Protein AF-A0A6L8TB89-F1 (afdb_monomer_lite)

Radius of gyration: 22.76 Å; chains: 1; bounding box: 59×51×58 Å

Foldseek 3Di:
DADPVRDDDPPPPVNCPPPCVVVCVVDVPVVVVVVCCVVQVVVVHDDDDADCVLQVLLQAALQVRDGHDDDLQDQWDQHPNDIDGSVLSSVLQVVQADPVNYGPSVSCVVCVVVSVVVRLVVLVVCVVVVPDDSSRPCPVSVVSVVVVVVVVVVD

pLDDT: mean 85.73, std 13.13, range [54.34, 97.75]

Organism: NCBI:txid418240

Secondary structure (DSSP, 8-state):
-B-TTS-B----GGG-TTTTHHHHHH--HHHHHHHHHHHHHHTT-------HHHH-TTTEETTTTEE----TT--EEEETTEEEEHHHHHHHHHHTB-TTS-B-HHHHHHHHHHHHHHHHHHHHHHHHTT---TTT-SHHHHHHHHHHHHHHHH-

Structure (mmCIF, N/CA/C/O backbone):
data_AF-A0A6L8TB89-F1
#
_entry.id   AF-A0A6L8TB89-F1
#
loop_
_atom_site.group_PDB
_atom_site.id
_atom_site.type_symbol
_atom_site.label_atom_id
_atom_site.label_alt_id
_atom_site.label_comp_id
_atom_site.label_asym_id
_atom_site.label_entity_id
_atom_site.label_seq_id
_atom_site.pdbx_PDB_ins_code
_atom_site.Cartn_x
_atom_site.Cartn_y
_atom_site.Cartn_z
_atom_site.occupancy
_atom_site.B_iso_or_equiv
_atom_site.auth_seq_id
_atom_site.auth_comp_id
_atom_site.auth_asym_id
_atom_site.auth_atom_id
_atom_site.pdbx_PDB_model_num
ATOM 1 N N . MET A 1 1 ? 37.522 24.388 21.521 1.00 54.34 1 MET A N 1
ATOM 2 C CA . MET A 1 1 ? 38.002 24.689 20.158 1.00 54.34 1 MET A CA 1
ATOM 3 C C . MET A 1 1 ? 38.417 26.143 20.140 1.00 54.34 1 MET A C 1
ATOM 5 O O . MET A 1 1 ? 37.669 26.983 20.636 1.00 54.34 1 MET A O 1
ATOM 9 N N . THR A 1 2 ? 39.621 26.404 19.662 1.00 65.25 2 THR A N 1
ATOM 10 C CA . THR A 1 2 ? 40.226 27.736 19.606 1.00 65.25 2 THR A CA 1
ATOM 11 C C . THR A 1 2 ? 40.105 28.230 18.173 1.00 65.25 2 THR A C 1
ATOM 13 O O . THR A 1 2 ? 40.300 27.443 17.249 1.00 65.25 2 THR A O 1
ATOM 16 N N . ASP A 1 3 ? 39.720 29.487 17.981 1.00 61.56 3 ASP A N 1
ATOM 17 C CA . ASP A 1 3 ? 39.737 30.085 16.643 1.00 61.56 3 ASP A CA 1
ATOM 18 C C . ASP A 1 3 ? 41.172 30.319 16.161 1.00 61.56 3 ASP A C 1
ATOM 20 O O . ASP A 1 3 ? 42.112 30.320 16.958 1.00 61.56 3 ASP A O 1
ATOM 24 N N . ARG A 1 4 ? 41.328 30.608 14.864 1.00 66.44 4 ARG A N 1
ATOM 25 C CA . ARG A 1 4 ? 42.617 30.943 14.229 1.00 66.44 4 ARG A CA 1
ATOM 26 C C . ARG A 1 4 ? 43.324 32.160 14.861 1.00 66.44 4 ARG A C 1
ATOM 28 O O . ARG A 1 4 ? 44.515 32.334 14.663 1.00 66.44 4 ARG A O 1
ATOM 35 N N . THR A 1 5 ? 42.604 32.963 15.648 1.00 73.88 5 THR A N 1
ATOM 36 C CA . THR A 1 5 ? 43.091 34.124 16.416 1.00 73.88 5 THR A CA 1
ATOM 37 C C . THR A 1 5 ? 43.319 33.831 17.909 1.00 73.88 5 THR A C 1
ATOM 39 O O . THR A 1 5 ? 43.401 34.748 18.719 1.00 73.88 5 THR A O 1
ATOM 42 N N . GLY A 1 6 ? 43.371 32.559 18.324 1.00 71.38 6 GLY A N 1
ATOM 43 C CA . GLY A 1 6 ? 43.728 32.166 19.697 1.00 71.38 6 GLY A CA 1
ATOM 44 C C . GLY A 1 6 ? 42.621 32.344 20.746 1.00 71.38 6 GLY A C 1
ATOM 45 O O . GLY A 1 6 ? 42.785 31.957 21.904 1.00 71.38 6 GLY A O 1
ATOM 46 N N . ARG A 1 7 ? 41.443 32.854 20.363 1.00 70.81 7 ARG A N 1
ATOM 47 C CA . ARG A 1 7 ? 40.313 33.044 21.284 1.00 70.81 7 ARG A CA 1
ATOM 48 C C . ARG A 1 7 ? 39.638 31.701 21.607 1.00 70.81 7 ARG A C 1
ATOM 50 O O . ARG A 1 7 ? 39.142 31.006 20.714 1.00 70.81 7 ARG A O 1
ATOM 57 N N . LYS A 1 8 ? 39.578 31.329 22.894 1.00 65.62 8 LYS A N 1
ATOM 58 C CA . LYS A 1 8 ? 38.835 30.144 23.368 1.00 65.62 8 LYS A CA 1
ATOM 59 C C . LYS A 1 8 ? 37.328 30.384 23.214 1.00 65.62 8 LYS A C 1
ATOM 61 O O . LYS A 1 8 ? 36.734 31.125 23.992 1.00 65.62 8 LYS A O 1
ATOM 66 N N . ARG A 1 9 ? 36.683 29.732 22.238 1.00 59.94 9 ARG A N 1
ATOM 67 C CA . ARG A 1 9 ? 35.214 29.719 22.140 1.00 59.94 9 ARG A CA 1
ATOM 68 C C . ARG A 1 9 ? 34.647 28.585 22.999 1.00 59.94 9 ARG A C 1
ATOM 70 O O . ARG A 1 9 ? 34.890 27.406 22.725 1.00 59.94 9 ARG A O 1
ATOM 77 N N . SER A 1 10 ? 33.834 28.922 24.000 1.00 58.62 10 SER A N 1
ATOM 78 C CA . SER A 1 10 ? 32.974 27.959 24.693 1.00 58.62 10 SER A CA 1
ATOM 79 C C . SER A 1 10 ? 31.733 27.688 23.834 1.00 58.62 10 SER A C 1
ATOM 81 O O . SER A 1 10 ? 30.686 28.325 23.942 1.00 58.62 10 SER A O 1
ATOM 83 N N . ILE A 1 11 ? 31.844 26.739 22.903 1.00 57.28 11 ILE A N 1
ATOM 84 C CA . ILE A 1 11 ? 30.685 26.293 22.121 1.00 57.28 11 ILE A CA 1
ATOM 85 C C . ILE A 1 11 ? 29.782 25.484 23.063 1.00 57.28 11 ILE A C 1
ATOM 87 O O . ILE A 1 11 ? 30.003 24.291 23.274 1.00 57.28 11 ILE A O 1
ATOM 91 N N . ARG A 1 12 ? 28.770 26.130 23.661 1.00 59.44 12 ARG A N 1
ATOM 92 C CA . ARG A 1 12 ? 27.746 25.436 24.460 1.00 59.44 12 ARG A CA 1
ATOM 93 C C . ARG A 1 12 ? 27.038 24.390 23.589 1.00 59.44 12 ARG A C 1
ATOM 95 O O . ARG A 1 12 ? 26.651 24.685 22.457 1.00 59.44 12 ARG A O 1
ATOM 102 N N . LYS A 1 13 ? 26.839 23.181 24.134 1.00 54.84 13 LYS A N 1
ATOM 103 C CA . LYS A 1 13 ? 26.263 22.006 23.442 1.00 54.84 13 LYS A CA 1
ATOM 104 C C . L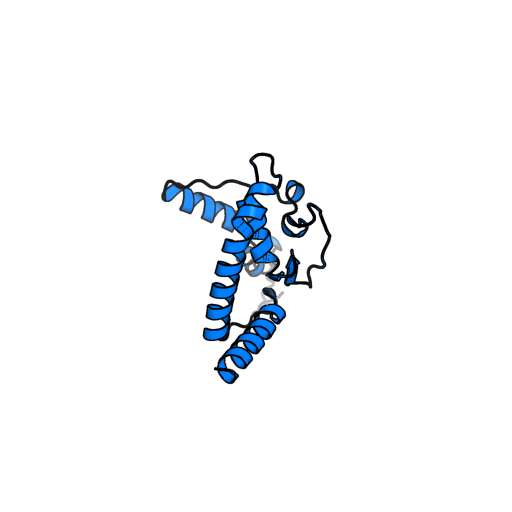YS A 1 13 ? 24.980 22.325 22.652 1.00 54.84 13 LYS A C 1
ATOM 106 O O . LYS A 1 13 ? 24.816 21.802 21.555 1.00 54.84 13 LYS A O 1
ATOM 111 N N . PHE A 1 14 ? 24.135 23.238 23.142 1.00 60.03 14 PHE A N 1
ATOM 112 C CA . PHE A 1 14 ? 22.878 23.630 22.491 1.00 60.03 14 PHE A CA 1
ATOM 113 C C . PHE A 1 14 ? 23.042 24.417 21.175 1.00 60.03 14 PHE A C 1
ATOM 115 O O . PHE A 1 14 ? 22.139 24.407 20.344 1.00 60.03 14 PHE A O 1
ATOM 122 N N . LYS A 1 15 ? 24.184 25.087 20.939 1.00 55.50 15 LYS A N 1
ATOM 123 C CA . LYS A 1 15 ? 24.436 25.829 19.685 1.00 55.50 15 LYS A CA 1
ATOM 124 C C . LYS A 1 15 ? 24.943 24.939 18.546 1.00 55.50 15 LYS A C 1
ATOM 126 O O . LYS A 1 15 ? 25.087 25.408 17.419 1.00 55.50 15 LYS A O 1
ATOM 131 N N . ARG A 1 16 ? 25.172 23.640 18.782 1.00 57.44 16 ARG A N 1
ATOM 132 C CA . ARG A 1 16 ? 25.423 22.668 17.707 1.00 57.44 16 ARG A CA 1
ATOM 133 C C . ARG A 1 16 ? 24.098 22.272 17.043 1.00 57.44 16 ARG A C 1
ATOM 135 O O . ARG A 1 16 ? 23.633 21.152 17.215 1.00 57.44 16 ARG A O 1
ATOM 142 N N . ARG A 1 17 ? 23.544 23.127 16.175 1.00 56.12 17 ARG A N 1
ATOM 143 C CA . ARG A 1 17 ? 22.439 22.757 15.254 1.00 56.12 17 ARG A CA 1
ATOM 144 C C . ARG A 1 17 ? 22.835 21.714 14.182 1.00 56.12 17 ARG A C 1
ATOM 146 O O . ARG A 1 17 ? 22.101 21.488 13.231 1.00 56.12 17 ARG A O 1
ATOM 153 N N . LYS A 1 18 ? 23.995 21.058 14.322 1.00 56.03 18 LYS A N 1
ATOM 154 C CA . LYS A 1 18 ? 24.591 20.185 13.300 1.00 56.03 18 LYS A CA 1
ATOM 155 C C . LYS A 1 18 ? 24.149 18.721 13.368 1.00 56.03 18 LYS A C 1
ATOM 157 O O . LYS A 1 18 ? 24.172 18.064 12.341 1.00 56.03 18 LYS A O 1
ATOM 162 N N . ARG A 1 19 ? 23.778 18.183 14.540 1.00 55.44 19 ARG A N 1
ATOM 163 C CA . ARG A 1 19 ? 23.609 16.720 14.682 1.00 55.44 19 ARG A CA 1
ATOM 164 C C . ARG A 1 19 ? 22.326 16.156 14.064 1.00 55.44 19 ARG A C 1
ATOM 166 O O . ARG A 1 19 ? 22.349 15.010 13.649 1.00 55.44 19 ARG A O 1
ATOM 173 N N . PHE A 1 20 ? 21.258 16.951 13.967 1.00 57.34 20 PHE A N 1
ATOM 174 C CA . PHE A 1 20 ? 19.955 16.466 13.488 1.00 57.34 20 PHE A CA 1
ATOM 175 C C . PHE A 1 20 ? 19.267 17.381 12.466 1.00 57.34 20 PHE A C 1
ATOM 177 O O . PHE A 1 20 ? 18.214 17.026 11.963 1.00 57.34 20 PHE A O 1
ATOM 184 N N . GLY A 1 21 ? 19.826 18.546 12.111 1.00 62.38 21 GLY A N 1
ATOM 185 C CA . GLY A 1 21 ? 19.144 19.491 11.209 1.00 62.38 21 GLY A CA 1
ATOM 186 C C . GLY A 1 21 ? 18.796 18.893 9.838 1.00 62.38 21 GLY A C 1
ATOM 187 O O . GLY A 1 21 ? 17.683 19.066 9.355 1.00 62.38 21 GLY A O 1
ATOM 188 N N . GLY A 1 22 ? 19.715 18.118 9.250 1.00 61.62 22 GLY A N 1
ATOM 189 C CA . GLY A 1 22 ? 19.477 17.431 7.976 1.00 61.62 22 GLY A CA 1
ATOM 190 C C . GLY A 1 22 ? 18.554 16.211 8.084 1.00 61.62 22 GLY A C 1
ATOM 191 O O . GLY A 1 22 ? 17.794 15.949 7.160 1.00 61.62 22 GLY A O 1
ATOM 192 N N . SER A 1 23 ? 18.582 15.478 9.204 1.00 62.94 23 SER A N 1
ATOM 193 C CA . SER A 1 23 ? 17.719 14.306 9.415 1.00 62.94 23 SER A CA 1
ATOM 194 C C . SER A 1 23 ? 16.297 14.699 9.810 1.00 62.94 23 SER A C 1
ATOM 196 O O . SER A 1 23 ? 15.363 14.036 9.389 1.00 62.94 23 SER A O 1
ATOM 198 N N . ILE A 1 24 ? 16.118 15.794 10.554 1.00 63.28 24 ILE A N 1
ATOM 199 C CA . ILE A 1 24 ? 14.803 16.348 10.907 1.00 63.28 24 ILE A CA 1
ATOM 200 C C . ILE A 1 24 ? 14.052 16.774 9.642 1.00 63.28 24 ILE A C 1
ATOM 202 O O . ILE A 1 24 ? 12.868 16.496 9.530 1.00 63.28 24 ILE A O 1
ATOM 206 N N . LEU A 1 25 ? 14.731 17.385 8.663 1.00 58.31 25 LEU A N 1
ATOM 207 C CA . LEU A 1 25 ? 14.112 17.740 7.378 1.00 58.31 25 LEU A CA 1
ATOM 208 C C . LEU A 1 25 ? 13.773 16.510 6.518 1.00 58.31 25 LEU A C 1
ATOM 210 O O . LEU A 1 25 ? 12.770 16.523 5.814 1.00 58.31 25 LEU A O 1
ATOM 214 N N . LYS A 1 26 ? 14.588 15.447 6.578 1.00 66.00 26 LYS A N 1
ATOM 215 C CA . LYS A 1 26 ? 14.382 14.205 5.807 1.00 66.00 26 LYS A CA 1
ATOM 216 C C . LYS A 1 26 ? 13.384 13.232 6.448 1.00 66.00 26 LYS A C 1
ATOM 218 O O . LYS A 1 26 ? 12.786 12.427 5.746 1.00 66.00 26 LYS A O 1
ATOM 223 N N . HIS A 1 27 ? 13.203 13.299 7.764 1.00 66.75 27 HIS A N 1
ATOM 224 C CA . HIS A 1 27 ? 12.406 12.360 8.554 1.00 66.75 27 HIS A CA 1
ATOM 225 C C . HIS A 1 27 ? 11.453 13.114 9.488 1.00 66.75 27 HIS A C 1
ATOM 227 O O . HIS A 1 27 ? 11.515 12.974 10.709 1.00 66.75 27 HIS A O 1
ATOM 233 N N . ALA A 1 28 ? 10.558 13.915 8.907 1.00 78.19 28 ALA A N 1
ATOM 234 C CA . ALA A 1 28 ? 9.477 14.590 9.626 1.00 78.19 28 ALA A CA 1
ATOM 235 C C . ALA A 1 28 ? 8.107 13.964 9.296 1.00 78.19 28 ALA A C 1
ATOM 237 O O . ALA A 1 28 ? 7.268 14.641 8.699 1.00 78.19 28 ALA A O 1
ATOM 238 N N . PRO A 1 29 ? 7.836 12.699 9.682 1.00 83.44 29 PRO A N 1
ATOM 239 C CA . PRO A 1 29 ? 6.562 12.044 9.376 1.00 83.44 29 PRO A CA 1
ATOM 240 C C . PRO A 1 29 ? 5.372 12.839 9.928 1.00 83.44 29 PRO A C 1
ATOM 242 O O . PRO A 1 29 ? 4.409 13.082 9.211 1.00 83.44 29 PRO A O 1
ATOM 245 N N . SER A 1 30 ? 5.470 13.369 11.151 1.00 86.19 30 SER A N 1
ATOM 246 C CA . SER A 1 30 ? 4.412 14.206 11.734 1.00 86.19 30 SER A CA 1
ATOM 247 C C . SER A 1 30 ? 4.199 15.519 10.970 1.00 86.19 30 SER A C 1
ATOM 249 O O . SER A 1 30 ? 3.069 15.983 10.846 1.00 86.19 30 SER A O 1
ATOM 251 N N . GLY A 1 31 ? 5.271 16.115 10.434 1.00 89.19 31 GLY A N 1
ATOM 252 C CA . GLY A 1 31 ? 5.196 17.332 9.617 1.00 89.19 31 GLY A CA 1
ATOM 253 C C . GLY A 1 31 ? 4.601 17.080 8.229 1.00 89.19 31 GLY A C 1
ATOM 254 O O . GLY A 1 31 ? 3.869 17.914 7.694 1.00 89.19 31 GLY A O 1
ATOM 255 N N . PHE A 1 32 ? 4.873 15.906 7.661 1.00 88.75 32 PHE A N 1
ATOM 256 C CA . PHE A 1 32 ? 4.238 15.440 6.436 1.00 88.75 32 PHE A CA 1
ATOM 257 C C . PHE A 1 32 ? 2.734 15.230 6.645 1.00 88.75 32 PHE A C 1
ATOM 259 O O . PHE A 1 32 ? 1.935 15.806 5.909 1.00 88.75 32 PHE A O 1
ATOM 266 N N . LEU A 1 33 ? 2.345 14.513 7.705 1.00 91.50 33 LEU A N 1
ATOM 267 C CA . LEU A 1 33 ? 0.940 14.286 8.052 1.00 91.50 33 LEU A CA 1
ATOM 268 C C . LEU A 1 33 ? 0.186 15.597 8.301 1.00 91.50 33 LEU A C 1
ATOM 270 O O . LEU A 1 33 ? -0.910 15.780 7.776 1.00 91.50 33 LEU A O 1
ATOM 274 N N . SER A 1 34 ? 0.769 16.539 9.049 1.00 93.19 34 SER A N 1
ATOM 275 C CA . SER A 1 34 ? 0.134 17.842 9.289 1.00 93.19 34 SER A CA 1
ATOM 276 C C . SER A 1 34 ? -0.014 18.663 8.006 1.00 93.19 34 SER A C 1
ATOM 278 O O . SER A 1 34 ? -1.020 19.348 7.818 1.00 93.19 34 SER A O 1
ATOM 280 N N . THR A 1 35 ? 0.954 18.561 7.091 1.00 94.00 35 THR A N 1
ATOM 281 C CA . THR A 1 35 ? 0.887 19.207 5.776 1.00 94.00 35 THR A CA 1
ATOM 282 C C . THR A 1 35 ? -0.198 18.590 4.899 1.00 94.00 35 THR A C 1
ATOM 284 O O . THR A 1 35 ? -0.945 19.346 4.278 1.00 94.00 35 THR A O 1
ATOM 287 N N . ILE A 1 36 ? -0.322 17.258 4.871 1.00 94.62 36 ILE A N 1
ATOM 288 C CA . ILE A 1 36 ? -1.405 16.566 4.158 1.00 94.62 36 ILE A CA 1
ATOM 289 C C . ILE A 1 36 ? -2.753 16.998 4.718 1.00 94.62 36 ILE A C 1
ATOM 291 O O . ILE A 1 36 ? -3.572 17.504 3.957 1.00 94.62 36 ILE A O 1
ATOM 295 N N . LYS A 1 37 ? -2.956 16.881 6.038 1.00 95.75 37 LYS A N 1
ATOM 296 C CA . LYS A 1 37 ? -4.217 17.257 6.692 1.00 95.75 37 LYS A CA 1
ATOM 297 C C . LYS A 1 37 ? -4.614 18.682 6.325 1.00 95.75 37 LYS A C 1
ATOM 299 O O . LYS A 1 37 ? -5.694 18.876 5.786 1.00 95.75 37 LYS A O 1
ATOM 304 N N . ARG A 1 38 ? -3.699 19.646 6.477 1.00 96.44 38 ARG A N 1
ATOM 305 C CA . ARG A 1 38 ? -3.943 21.053 6.124 1.00 96.44 38 ARG A CA 1
ATOM 306 C C . ARG A 1 38 ? -4.332 21.251 4.653 1.00 96.44 38 ARG A C 1
ATOM 308 O O . ARG A 1 38 ? -5.247 22.018 4.369 1.00 96.44 38 ARG A O 1
ATOM 315 N N . LYS A 1 39 ? -3.621 20.616 3.713 1.00 97.06 39 LYS A N 1
ATOM 316 C CA . LYS A 1 39 ? -3.879 20.776 2.269 1.00 97.06 39 LYS A CA 1
ATOM 317 C C . LYS A 1 39 ? -5.197 20.127 1.840 1.00 97.06 39 LYS A C 1
ATOM 319 O O . LYS A 1 39 ? -5.939 20.721 1.064 1.00 97.06 39 LYS A O 1
ATOM 324 N N . VAL A 1 40 ? -5.494 18.939 2.362 1.00 96.44 40 VAL A N 1
ATOM 325 C CA . VAL A 1 40 ? -6.732 18.211 2.064 1.00 96.44 40 VAL A CA 1
ATOM 326 C C . VAL A 1 40 ? -7.940 18.975 2.609 1.00 96.44 40 VAL A C 1
ATOM 328 O O . VAL A 1 40 ? -8.873 19.233 1.853 1.00 96.44 40 VAL A O 1
ATOM 331 N N . THR A 1 41 ? -7.884 19.454 3.858 1.00 95.56 41 THR A N 1
ATOM 332 C CA . THR A 1 41 ? -8.973 20.256 4.446 1.00 95.56 41 THR A CA 1
ATOM 333 C C . THR A 1 41 ? -9.200 21.573 3.707 1.00 95.56 41 THR A C 1
ATOM 335 O O . THR A 1 41 ? -10.337 22.008 3.575 1.00 95.56 41 THR A O 1
ATOM 338 N N . ALA A 1 42 ? -8.139 22.201 3.182 1.00 96.81 42 ALA A N 1
ATOM 339 C CA . ALA A 1 42 ? -8.258 23.424 2.382 1.00 96.81 42 ALA A CA 1
ATOM 340 C C . ALA A 1 42 ? -8.986 23.205 1.041 1.00 96.81 42 ALA A C 1
ATOM 342 O O . ALA A 1 42 ? -9.491 24.160 0.464 1.00 96.81 42 ALA A O 1
ATOM 343 N N . THR A 1 43 ? -9.055 21.957 0.566 1.00 96.31 43 THR A N 1
ATOM 344 C CA . THR A 1 43 ? -9.761 21.557 -0.665 1.00 96.31 43 THR A CA 1
ATOM 345 C C . THR A 1 43 ? -11.106 20.882 -0.343 1.00 96.31 43 THR A C 1
ATOM 347 O O . THR A 1 43 ? -11.641 20.144 -1.161 1.00 96.31 43 THR A O 1
ATOM 350 N N . CYS A 1 44 ? -11.641 21.078 0.871 1.00 95.31 44 CYS A N 1
ATOM 351 C CA . CYS A 1 44 ? -12.857 20.419 1.374 1.00 95.31 44 CYS A CA 1
ATOM 352 C C . CYS A 1 44 ? -12.796 18.877 1.388 1.00 95.31 44 CYS A C 1
ATOM 354 O O . CYS A 1 44 ? -13.830 18.215 1.443 1.00 95.31 44 CYS A O 1
ATOM 356 N N . GLY A 1 45 ? -11.596 18.294 1.342 1.00 94.94 45 GLY A N 1
ATOM 357 C CA . GLY A 1 45 ? -11.397 16.854 1.454 1.00 94.94 45 GLY A CA 1
ATOM 358 C C . GLY A 1 45 ? -11.328 16.382 2.907 1.00 94.94 45 GLY A C 1
ATOM 359 O O . GLY A 1 45 ? -11.185 17.173 3.842 1.00 94.94 45 GLY A O 1
ATOM 360 N N . ILE A 1 46 ? -11.361 15.061 3.085 1.00 93.81 46 ILE A N 1
ATOM 361 C CA . ILE A 1 46 ? -11.302 14.395 4.390 1.00 93.81 46 ILE A CA 1
ATOM 362 C C . ILE A 1 46 ? -10.041 13.529 4.449 1.00 93.81 46 ILE A C 1
ATOM 364 O O . ILE A 1 46 ? -9.673 12.880 3.471 1.00 93.81 46 ILE A O 1
ATOM 368 N N . VAL A 1 47 ? -9.371 13.522 5.603 1.00 92.88 47 VAL A N 1
ATOM 369 C CA . VAL A 1 47 ? -8.270 12.596 5.895 1.00 92.88 47 VAL A CA 1
ATOM 370 C C . VAL A 1 47 ? -8.750 11.596 6.931 1.00 92.88 47 VAL A C 1
ATOM 372 O O . VAL A 1 47 ? -9.143 11.992 8.027 1.00 92.88 47 VAL A O 1
ATOM 375 N N . ILE A 1 48 ? -8.689 10.315 6.581 1.00 92.38 48 ILE A N 1
ATOM 376 C CA . ILE A 1 48 ? -9.042 9.206 7.465 1.00 92.38 48 ILE A CA 1
ATOM 377 C C . ILE A 1 48 ? -7.741 8.561 7.940 1.00 92.38 48 ILE A C 1
ATOM 379 O O . ILE A 1 48 ? -6.904 8.159 7.131 1.00 92.38 48 ILE A O 1
ATOM 383 N N . ASP A 1 49 ? -7.554 8.504 9.257 1.00 92.12 49 ASP A N 1
ATOM 384 C CA . ASP A 1 49 ? -6.383 7.874 9.860 1.00 92.12 49 ASP A CA 1
ATOM 385 C C . ASP A 1 49 ? -6.649 6.373 10.047 1.00 92.12 49 ASP A C 1
ATOM 387 O O . ASP A 1 49 ? -7.609 5.981 10.708 1.00 92.12 49 ASP A O 1
ATOM 391 N N . VAL A 1 50 ? -5.760 5.537 9.508 1.00 93.38 50 VAL A N 1
ATOM 392 C CA . VAL A 1 50 ? -5.837 4.075 9.622 1.00 93.38 50 VAL A CA 1
ATOM 393 C C . VAL A 1 50 ? -4.741 3.559 10.555 1.00 93.38 50 VAL A C 1
ATOM 395 O O . VAL A 1 50 ? -3.568 3.931 10.460 1.00 93.38 50 VAL A O 1
ATOM 398 N N . SER A 1 51 ? -5.109 2.675 11.477 1.00 94.31 51 SER A N 1
ATOM 399 C CA . SER A 1 51 ? -4.201 2.066 12.444 1.00 94.31 51 SER A CA 1
ATOM 400 C C . SER A 1 51 ? -3.318 1.003 11.789 1.00 94.31 51 SER A C 1
ATOM 402 O O . SER A 1 51 ? -3.761 -0.108 11.497 1.00 94.31 51 SER A O 1
ATOM 404 N N . ALA A 1 52 ? -2.027 1.312 11.646 1.00 91.25 52 ALA A N 1
ATOM 405 C CA . ALA A 1 52 ? -1.040 0.387 11.088 1.00 91.25 52 ALA A CA 1
ATOM 406 C C . ALA A 1 52 ? -0.890 -0.916 11.900 1.00 91.25 52 ALA A C 1
ATOM 408 O O . ALA A 1 52 ? -0.635 -1.973 11.325 1.00 91.25 52 ALA A O 1
ATOM 409 N N . SER A 1 53 ? -1.056 -0.861 13.228 1.00 92.62 53 SER A N 1
ATOM 410 C CA . SER A 1 53 ? -0.915 -2.029 14.109 1.00 92.62 53 SER A CA 1
ATOM 411 C C . SER A 1 53 ? -2.126 -2.957 14.087 1.00 92.62 53 SER A C 1
ATOM 413 O O . SER A 1 53 ? -1.955 -4.159 14.298 1.00 92.62 53 SER A O 1
ATOM 415 N N . LYS A 1 54 ? -3.326 -2.417 13.841 1.00 94.94 54 LYS A N 1
ATOM 416 C CA . LYS A 1 54 ? -4.555 -3.206 13.699 1.00 94.94 54 LYS A CA 1
ATOM 417 C C . LYS A 1 54 ? -4.662 -3.801 12.300 1.00 94.94 54 LYS A C 1
ATOM 419 O O . LYS A 1 54 ? -4.778 -5.014 12.185 1.00 94.94 54 LYS A O 1
ATOM 424 N N . LEU A 1 55 ? -4.530 -2.963 11.269 1.00 95.69 55 LEU A N 1
ATOM 425 C CA . LEU A 1 55 ? -4.726 -3.385 9.884 1.00 95.69 55 LEU A CA 1
ATOM 426 C C . LEU A 1 55 ? -3.587 -4.264 9.365 1.00 95.69 55 LEU A C 1
ATOM 428 O O . LEU A 1 55 ? -3.834 -5.158 8.573 1.00 95.69 55 LEU A O 1
ATOM 432 N N . LYS A 1 56 ? -2.331 -3.987 9.757 1.00 95.62 56 LYS A N 1
ATOM 433 C CA . LYS A 1 56 ? -1.131 -4.721 9.304 1.00 95.62 56 LYS A CA 1
ATOM 434 C C . LYS A 1 56 ? -1.116 -4.975 7.785 1.00 95.62 56 LYS A C 1
ATOM 436 O O . LYS A 1 56 ? -0.796 -6.071 7.333 1.00 95.62 56 LYS A O 1
ATOM 441 N N . ALA A 1 57 ? -1.433 -3.946 6.997 1.00 95.62 57 ALA A N 1
ATOM 442 C CA . ALA A 1 57 ? -1.647 -4.048 5.548 1.00 95.62 57 ALA A CA 1
ATOM 443 C C . ALA A 1 57 ? -0.493 -4.723 4.784 1.00 95.62 57 ALA A C 1
ATOM 445 O O . ALA A 1 57 ? -0.718 -5.510 3.872 1.00 95.62 57 ALA A O 1
ATOM 446 N N . SER A 1 58 ? 0.755 -4.478 5.193 1.00 94.06 58 SER A N 1
ATOM 447 C CA . SER A 1 58 ? 1.929 -5.094 4.566 1.00 94.06 58 SER A CA 1
ATOM 448 C C . SER A 1 58 ? 2.065 -6.595 4.821 1.00 94.06 58 SER A C 1
ATOM 450 O O . SER A 1 58 ? 2.893 -7.236 4.178 1.00 94.06 58 SER A O 1
ATOM 452 N N . GLN A 1 59 ? 1.270 -7.167 5.722 1.00 94.88 59 GLN A N 1
ATOM 453 C CA . GLN A 1 59 ? 1.270 -8.589 6.077 1.00 94.88 59 GLN A CA 1
ATOM 454 C C . GLN A 1 59 ? 0.025 -9.315 5.565 1.00 94.88 59 GLN A C 1
ATOM 456 O O . GLN A 1 59 ? 0.082 -10.515 5.350 1.00 94.88 59 GLN A O 1
ATOM 461 N N . TYR A 1 60 ? -1.079 -8.604 5.353 1.00 96.75 60 TYR A N 1
ATOM 462 C CA . TYR A 1 60 ? -2.336 -9.218 4.938 1.00 96.75 60 TYR A CA 1
ATOM 463 C C . TYR A 1 60 ? -2.294 -9.725 3.487 1.00 96.75 60 TYR A C 1
ATOM 465 O O . TYR A 1 60 ? -1.703 -9.076 2.617 1.00 96.75 60 TYR A O 1
ATOM 473 N N . ASP A 1 61 ? -2.943 -10.858 3.234 1.00 96.62 61 ASP A N 1
ATOM 474 C CA . ASP A 1 61 ? -3.260 -11.413 1.920 1.00 96.62 61 ASP A CA 1
ATOM 475 C C . ASP A 1 61 ? -4.777 -11.650 1.822 1.00 96.62 61 ASP A C 1
ATOM 4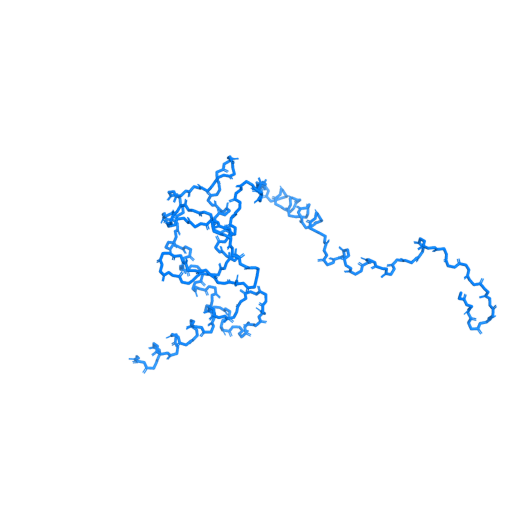77 O O . ASP A 1 61 ? -5.354 -12.399 2.608 1.00 96.62 61 ASP A O 1
ATOM 481 N N . HIS A 1 62 ? -5.424 -11.002 0.849 1.00 96.50 62 HIS A N 1
ATOM 482 C CA . HIS A 1 62 ? -6.872 -11.076 0.667 1.00 96.50 62 HIS A CA 1
ATOM 483 C C . HIS A 1 62 ? -7.330 -12.404 0.041 1.00 96.50 62 HIS A C 1
ATOM 485 O O . HIS A 1 62 ? -8.478 -12.809 0.246 1.00 96.50 62 HIS A O 1
ATOM 491 N N . ALA A 1 63 ? -6.450 -13.089 -0.699 1.00 95.62 63 ALA A N 1
ATOM 492 C CA . ALA A 1 63 ? -6.766 -14.357 -1.347 1.00 95.62 63 ALA A CA 1
ATOM 493 C C . ALA A 1 63 ? -6.901 -15.467 -0.295 1.00 95.62 63 ALA A C 1
ATOM 495 O O . ALA A 1 63 ? -7.964 -16.087 -0.181 1.00 95.62 63 ALA A O 1
ATOM 496 N N . SER A 1 64 ? -5.862 -15.635 0.531 1.00 95.19 64 SER A N 1
ATOM 497 C CA . SER A 1 64 ? -5.817 -16.607 1.635 1.00 95.19 64 SER A CA 1
ATOM 498 C C . SER A 1 64 ? -6.523 -16.151 2.920 1.00 95.19 64 SER A C 1
ATOM 500 O O . SER A 1 64 ? -6.698 -16.959 3.828 1.00 95.19 64 SER A O 1
ATOM 502 N N . ASP A 1 65 ? -6.930 -14.879 2.998 1.00 95.75 65 ASP A N 1
ATOM 503 C CA . ASP A 1 65 ? -7.489 -14.231 4.196 1.00 95.75 65 ASP A CA 1
ATOM 504 C C . ASP A 1 65 ? -6.596 -14.368 5.439 1.00 95.75 65 ASP A C 1
ATOM 506 O O . ASP A 1 65 ? -7.047 -14.629 6.556 1.00 95.75 65 ASP A O 1
ATOM 510 N N . SER A 1 66 ? -5.288 -14.229 5.240 1.00 95.75 66 SER A N 1
ATOM 511 C CA . SER A 1 66 ? -4.301 -14.505 6.278 1.00 95.75 66 SER A CA 1
ATOM 512 C C . SER A 1 66 ? -3.280 -13.380 6.423 1.00 95.75 66 SER A C 1
ATOM 514 O O . SER A 1 66 ? -3.170 -12.479 5.590 1.00 95.75 66 SER A O 1
ATOM 516 N N . TYR A 1 67 ? -2.553 -13.397 7.542 1.00 96.12 67 TYR A N 1
ATOM 517 C CA . TYR A 1 67 ? -1.484 -12.445 7.824 1.00 96.12 67 TYR A CA 1
ATOM 518 C C . TYR A 1 67 ? -0.142 -13.158 7.811 1.00 96.12 67 TYR A C 1
ATOM 520 O O . TYR A 1 67 ? 0.188 -13.898 8.739 1.00 96.12 67 TYR A O 1
ATOM 528 N N . GLU A 1 68 ? 0.671 -12.849 6.812 1.00 91.81 68 GLU A N 1
ATOM 529 C CA . GLU A 1 68 ? 1.998 -13.416 6.644 1.00 91.81 68 GLU A CA 1
ATOM 530 C C . GLU A 1 68 ? 3.073 -12.348 6.842 1.00 91.81 68 GLU A C 1
ATOM 532 O O . GLU A 1 68 ? 3.049 -11.254 6.269 1.00 91.81 68 GLU A O 1
ATOM 537 N N . LYS A 1 69 ? 4.054 -12.650 7.694 1.00 91.06 69 LYS A N 1
ATOM 538 C CA . LYS A 1 69 ? 5.199 -11.760 7.888 1.00 91.06 69 LYS A CA 1
ATOM 539 C C . LYS A 1 69 ? 6.195 -11.966 6.759 1.00 91.06 69 LYS A C 1
ATOM 541 O O . LYS A 1 69 ? 6.749 -13.047 6.612 1.00 91.06 69 LYS A O 1
ATOM 546 N N . VAL A 1 70 ? 6.481 -10.885 6.046 1.00 87.75 70 VAL A N 1
ATOM 547 C CA . VAL A 1 70 ? 7.461 -10.853 4.959 1.00 87.75 70 VAL A CA 1
ATOM 548 C C . VAL A 1 70 ? 8.663 -10.002 5.374 1.00 87.75 70 VAL A C 1
ATOM 550 O O . VAL A 1 70 ? 8.518 -9.051 6.152 1.00 87.75 70 VAL A O 1
ATOM 553 N N . SER A 1 71 ? 9.856 -10.335 4.877 1.00 89.81 71 SER A N 1
ATOM 554 C CA . SER A 1 71 ? 11.053 -9.530 5.120 1.00 89.81 71 SER A CA 1
ATOM 555 C C . SER A 1 71 ? 10.928 -8.145 4.479 1.00 89.81 71 SER A C 1
ATOM 557 O O . SER A 1 71 ? 10.336 -7.960 3.416 1.00 89.81 71 SER A O 1
ATOM 559 N N . LEU A 1 72 ? 11.550 -7.140 5.102 1.00 85.38 72 LEU A N 1
ATOM 560 C CA . LEU A 1 72 ? 11.590 -5.780 4.557 1.00 85.38 72 LEU A CA 1
ATOM 561 C C . LEU A 1 72 ? 12.347 -5.695 3.222 1.00 85.38 72 LEU A C 1
ATOM 563 O O . LEU A 1 72 ? 12.069 -4.780 2.440 1.00 85.38 72 LEU A O 1
ATOM 567 N N . SER A 1 73 ? 13.272 -6.629 2.973 1.00 87.25 73 SER A N 1
ATOM 568 C CA . SER A 1 73 ? 14.017 -6.761 1.714 1.00 87.25 73 SER A CA 1
ATOM 569 C C . SER A 1 73 ? 13.137 -7.154 0.535 1.00 87.25 73 SER A C 1
ATOM 571 O O . SER A 1 73 ? 13.473 -6.825 -0.600 1.00 87.25 73 SER A O 1
ATOM 573 N N . ASP A 1 74 ? 12.020 -7.828 0.798 1.00 88.44 74 ASP A N 1
ATOM 574 C CA . ASP A 1 74 ? 11.170 -8.377 -0.247 1.00 88.44 74 ASP A CA 1
ATOM 575 C C . ASP A 1 74 ? 10.183 -7.288 -0.662 1.00 88.44 74 ASP A C 1
ATOM 577 O O . ASP A 1 74 ? 9.325 -6.860 0.117 1.00 88.44 74 ASP A O 1
ATOM 581 N N . ARG A 1 75 ? 10.379 -6.753 -1.868 1.00 90.62 75 ARG A N 1
ATOM 582 C CA . ARG A 1 75 ? 9.590 -5.638 -2.417 1.00 90.62 75 ARG A CA 1
ATOM 583 C C . ARG A 1 75 ? 8.433 -6.113 -3.281 1.00 90.62 75 ARG A C 1
ATOM 585 O O . ARG A 1 75 ? 7.583 -5.312 -3.659 1.00 90.62 75 ARG A O 1
ATOM 592 N N . GLU A 1 76 ? 8.378 -7.410 -3.532 1.00 90.88 76 GLU A N 1
ATOM 593 C CA . GLU A 1 76 ? 7.372 -8.093 -4.318 1.00 90.88 76 GLU A CA 1
ATOM 594 C C . GLU A 1 76 ? 6.626 -9.118 -3.451 1.00 90.88 76 GLU A C 1
ATOM 596 O O . GLU A 1 76 ? 7.184 -9.674 -2.503 1.00 90.88 76 GLU A O 1
ATOM 601 N N . LYS A 1 77 ? 5.360 -9.372 -3.780 1.00 91.12 77 LYS A N 1
ATOM 602 C CA . LYS A 1 77 ? 4.524 -10.416 -3.177 1.00 91.12 77 LYS A CA 1
ATOM 603 C C . LYS A 1 77 ? 3.871 -11.250 -4.270 1.00 91.12 77 LYS A C 1
ATOM 605 O O . LYS A 1 77 ? 3.562 -10.717 -5.330 1.00 91.12 77 LYS A O 1
ATOM 610 N N . MET A 1 78 ? 3.631 -12.526 -3.991 1.00 92.44 78 MET A N 1
ATOM 611 C CA . MET A 1 78 ? 2.771 -13.371 -4.814 1.00 92.44 78 MET A CA 1
ATOM 612 C C . MET A 1 78 ? 1.377 -13.375 -4.190 1.00 92.44 78 MET A C 1
ATOM 614 O O . MET A 1 78 ? 1.245 -13.777 -3.039 1.00 92.44 78 MET A O 1
ATOM 618 N N . ILE A 1 79 ? 0.368 -12.905 -4.918 1.00 94.50 79 ILE A N 1
ATOM 619 C CA . ILE A 1 79 ? -1.025 -12.842 -4.461 1.00 94.50 79 ILE A CA 1
ATOM 620 C C . ILE A 1 79 ? -1.902 -13.403 -5.570 1.00 94.50 79 ILE A C 1
ATOM 622 O O . ILE A 1 79 ? -1.869 -12.886 -6.684 1.00 94.50 79 ILE A O 1
ATOM 626 N N . ASP A 1 80 ? -2.652 -14.464 -5.272 1.00 93.44 80 ASP A N 1
ATOM 627 C CA . ASP A 1 80 ? -3.550 -15.128 -6.230 1.00 93.44 80 ASP A CA 1
ATOM 628 C C . ASP A 1 80 ? -2.872 -15.454 -7.582 1.00 93.44 80 ASP A C 1
ATOM 630 O O . ASP A 1 80 ? -3.415 -15.235 -8.658 1.00 93.44 80 ASP A O 1
ATOM 634 N N . GLY A 1 81 ? -1.609 -15.899 -7.538 1.00 93.00 81 GLY A N 1
ATOM 635 C CA . GLY A 1 81 ? -0.812 -16.211 -8.735 1.00 93.00 81 GLY A CA 1
ATOM 636 C C . GLY A 1 81 ? -0.202 -15.005 -9.464 1.00 93.00 81 GLY A C 1
ATOM 637 O O . GLY A 1 81 ? 0.494 -15.187 -10.464 1.00 93.00 81 GLY A O 1
ATOM 638 N N . HIS A 1 82 ? -0.396 -13.783 -8.965 1.00 92.81 82 HIS A N 1
ATOM 639 C CA . HIS A 1 82 ? 0.157 -12.561 -9.543 1.00 92.81 82 HIS A CA 1
ATOM 640 C C . HIS A 1 82 ? 1.287 -11.977 -8.694 1.00 92.81 82 HIS A C 1
ATOM 642 O O . HIS A 1 82 ? 1.182 -11.857 -7.472 1.00 92.81 82 HIS A O 1
ATOM 648 N N . ILE A 1 83 ? 2.361 -11.535 -9.355 1.00 92.31 83 ILE A N 1
ATOM 649 C CA . ILE A 1 83 ? 3.423 -10.769 -8.698 1.00 92.31 83 ILE A CA 1
ATOM 650 C C . ILE A 1 83 ? 2.965 -9.315 -8.562 1.00 92.31 83 ILE A C 1
ATOM 652 O O . ILE A 1 83 ? 2.698 -8.632 -9.554 1.00 92.31 83 ILE A O 1
ATOM 656 N N . VAL A 1 84 ? 2.910 -8.830 -7.327 1.00 93.38 84 VAL A N 1
ATOM 657 C CA . VAL A 1 84 ? 2.498 -7.466 -6.988 1.00 93.38 84 VAL A CA 1
ATOM 658 C C . VAL A 1 84 ? 3.605 -6.731 -6.246 1.00 93.38 84 VAL A C 1
ATOM 660 O O . VAL A 1 84 ? 4.383 -7.332 -5.502 1.00 93.38 84 VAL A O 1
ATOM 663 N N . GLN A 1 85 ? 3.684 -5.415 -6.424 1.00 93.62 85 GLN A N 1
ATOM 664 C CA . GLN A 1 85 ? 4.597 -4.579 -5.653 1.00 93.62 85 GLN A CA 1
ATOM 665 C C . GLN A 1 85 ? 4.034 -4.418 -4.236 1.00 93.62 85 GLN A C 1
ATOM 667 O O . GLN A 1 85 ? 2.871 -4.060 -4.049 1.00 93.62 85 GLN A O 1
ATOM 672 N N . ARG A 1 86 ? 4.847 -4.705 -3.216 1.00 93.88 86 ARG A N 1
ATOM 673 C CA . ARG A 1 86 ? 4.404 -4.816 -1.818 1.00 93.88 86 ARG A CA 1
ATOM 674 C C . ARG A 1 86 ? 3.782 -3.533 -1.269 1.00 93.88 86 ARG A C 1
ATOM 676 O O . ARG A 1 86 ? 2.793 -3.596 -0.540 1.00 93.88 86 ARG A O 1
ATOM 683 N N . ASP A 1 87 ? 4.389 -2.388 -1.549 1.00 92.12 87 ASP A N 1
ATOM 684 C CA . ASP A 1 87 ? 3.972 -1.094 -1.014 1.00 92.12 87 ASP A CA 1
ATOM 685 C C . ASP A 1 87 ? 2.688 -0.597 -1.726 1.00 92.12 87 ASP A C 1
ATOM 687 O O . ASP A 1 87 ? 1.771 -0.128 -1.052 1.00 92.12 87 ASP A O 1
ATOM 691 N N . CYS A 1 88 ? 2.555 -0.812 -3.043 1.00 94.44 88 CYS A N 1
ATOM 692 C CA . CYS A 1 88 ? 1.331 -0.611 -3.830 1.00 94.44 88 CYS A CA 1
ATOM 693 C C . CYS A 1 88 ? 0.204 -1.538 -3.365 1.00 94.44 88 CYS A C 1
ATOM 695 O O . CYS A 1 88 ? -0.940 -1.124 -3.211 1.00 94.44 88 CYS A O 1
ATOM 697 N N . TYR A 1 89 ? 0.516 -2.801 -3.097 1.00 96.12 89 TYR A N 1
ATOM 698 C CA . TYR A 1 89 ? -0.470 -3.735 -2.575 1.00 96.12 89 TYR A CA 1
ATOM 699 C C . TYR A 1 89 ? -0.894 -3.362 -1.143 1.00 96.12 89 TYR A C 1
ATOM 701 O O . TYR A 1 89 ? -2.067 -3.432 -0.793 1.00 96.12 89 TYR A O 1
ATOM 709 N N . SER A 1 90 ? 0.030 -2.863 -0.315 1.00 95.50 90 SER A N 1
ATOM 710 C CA . SER A 1 90 ? -0.304 -2.358 1.024 1.00 95.50 90 SER A CA 1
ATOM 711 C C . SER A 1 90 ? -1.238 -1.145 0.961 1.00 95.50 90 SER A C 1
ATOM 713 O O . SER A 1 90 ? -2.151 -1.051 1.780 1.00 95.50 90 SER A O 1
ATOM 715 N N . SER A 1 91 ? -1.048 -0.224 0.007 1.00 95.56 91 SER A N 1
ATOM 716 C CA . SER A 1 91 ? -1.972 0.905 -0.176 1.00 95.56 91 SER A CA 1
ATOM 717 C C . SER A 1 91 ? -3.342 0.454 -0.680 1.00 95.56 91 SER A C 1
ATOM 719 O O . SER A 1 91 ? -4.347 1.005 -0.238 1.00 95.56 91 SER A O 1
ATOM 721 N N . PHE A 1 92 ? -3.400 -0.584 -1.516 1.00 97.44 92 PHE A N 1
ATOM 722 C CA . PHE A 1 92 ? -4.649 -1.229 -1.922 1.00 97.44 92 PHE A CA 1
ATOM 723 C C . PHE A 1 92 ? -5.420 -1.819 -0.728 1.00 97.44 92 PHE A C 1
ATOM 725 O O . PHE A 1 92 ? -6.612 -1.557 -0.584 1.00 97.44 92 PHE A O 1
ATOM 732 N N . ILE A 1 93 ? -4.745 -2.517 0.192 1.00 97.50 93 ILE A N 1
ATOM 733 C CA . ILE A 1 93 ? -5.387 -3.013 1.423 1.00 97.50 93 ILE A CA 1
ATOM 734 C C . ILE A 1 93 ? -5.857 -1.861 2.324 1.00 97.50 93 ILE A C 1
ATOM 736 O O . ILE A 1 93 ? -6.933 -1.939 2.910 1.00 97.50 93 ILE A O 1
ATOM 740 N N . ILE A 1 94 ? -5.085 -0.772 2.422 1.00 97.00 94 ILE A N 1
ATOM 741 C CA . ILE A 1 94 ? -5.491 0.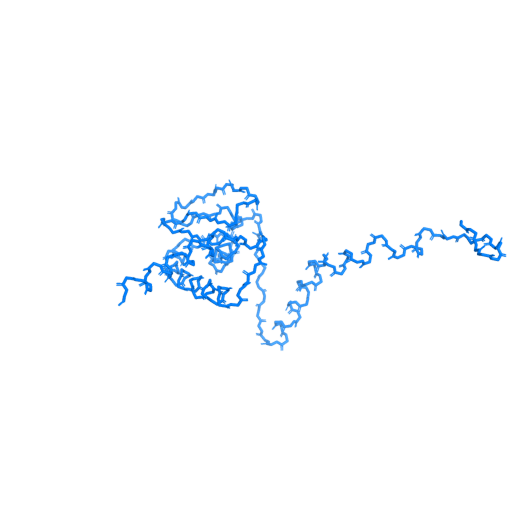431 3.173 1.00 97.00 94 ILE A CA 1
ATOM 742 C C . ILE A 1 94 ? -6.725 1.089 2.544 1.00 97.00 94 ILE A C 1
ATOM 744 O O . ILE A 1 94 ? -7.591 1.562 3.274 1.00 97.00 94 ILE A O 1
ATOM 748 N N . PHE A 1 95 ? -6.824 1.108 1.214 1.00 95.94 95 PHE A N 1
ATOM 749 C CA . PHE A 1 95 ? -7.975 1.662 0.500 1.00 95.94 95 PHE A CA 1
ATOM 750 C C . PHE A 1 95 ? -9.275 0.907 0.814 1.00 95.94 95 PHE A C 1
ATOM 752 O O . PHE A 1 95 ? -10.332 1.523 0.905 1.00 95.94 95 PHE A O 1
ATOM 759 N N . HIS A 1 96 ? -9.185 -0.404 1.043 1.00 96.38 96 HIS A N 1
ATOM 760 C CA . HIS A 1 96 ? -10.297 -1.257 1.465 1.00 96.38 96 HIS A CA 1
ATOM 761 C C . HIS A 1 96 ? -10.372 -1.449 2.991 1.00 96.38 96 HIS A C 1
ATOM 763 O O . HIS A 1 96 ? -10.954 -2.420 3.469 1.00 96.38 96 HIS A O 1
ATOM 769 N N . ALA A 1 97 ? -9.774 -0.570 3.795 1.00 96.19 97 ALA A N 1
ATOM 770 C CA . ALA A 1 97 ? -9.887 -0.674 5.246 1.00 96.19 97 ALA A CA 1
ATOM 771 C C . ALA A 1 97 ? -11.278 -0.231 5.728 1.00 96.19 97 ALA A C 1
ATOM 773 O O . ALA A 1 97 ? -11.777 0.825 5.344 1.00 96.19 97 ALA A O 1
ATOM 774 N N . THR A 1 98 ? -11.881 -1.009 6.624 1.00 95.12 98 THR A N 1
ATOM 775 C CA . THR A 1 98 ? -13.108 -0.629 7.336 1.00 95.12 98 THR A CA 1
ATOM 776 C C . THR A 1 98 ? -12.808 0.400 8.430 1.00 95.12 98 THR A C 1
ATOM 778 O O . THR A 1 98 ? -11.679 0.466 8.925 1.00 95.12 98 THR A O 1
ATOM 781 N N . ASP A 1 99 ? -13.834 1.073 8.956 1.00 92.38 99 ASP A N 1
ATOM 782 C CA . ASP A 1 99 ? -13.702 1.992 10.106 1.00 92.38 99 ASP A CA 1
ATOM 783 C C . ASP A 1 99 ? -13.088 1.318 11.351 1.00 92.38 99 ASP A C 1
ATOM 785 O O . ASP A 1 99 ? -12.351 1.926 12.132 1.00 92.38 99 ASP A O 1
ATOM 789 N N . GLU A 1 100 ? -13.303 0.009 11.508 1.00 93.25 100 GLU A N 1
ATOM 790 C CA . GLU A 1 100 ? -12.691 -0.795 12.574 1.00 93.25 100 GLU A CA 1
ATOM 791 C C . GLU A 1 100 ? -11.193 -1.096 12.370 1.00 93.25 100 GLU A C 1
ATOM 793 O O . GLU A 1 100 ? -10.572 -1.737 13.222 1.00 93.25 100 GLU A O 1
ATOM 798 N N . ASN A 1 101 ? -10.579 -0.601 11.290 1.00 93.00 101 ASN A N 1
ATOM 799 C CA . ASN A 1 101 ? -9.209 -0.903 10.863 1.00 93.00 101 ASN A CA 1
ATOM 800 C C . ASN A 1 101 ? -8.975 -2.392 10.571 1.00 93.00 101 ASN A C 1
ATOM 802 O O . ASN A 1 101 ? -7.930 -2.945 10.926 1.00 93.00 101 ASN A O 1
ATOM 806 N N . LYS A 1 102 ? -9.959 -3.028 9.933 1.00 95.00 102 LYS A N 1
ATOM 807 C CA . LYS A 1 102 ? -9.882 -4.390 9.404 1.00 95.00 102 LYS A CA 1
ATOM 808 C C . LYS A 1 102 ? -9.912 -4.334 7.873 1.00 95.00 102 LYS A C 1
ATOM 810 O O . LYS A 1 102 ? -10.462 -3.380 7.325 1.00 95.00 102 LYS A O 1
ATOM 815 N N . PRO A 1 103 ? -9.316 -5.308 7.177 1.00 94.75 103 PRO A N 1
ATOM 816 C CA . PRO A 1 103 ? -9.432 -5.382 5.729 1.00 94.75 103 PRO A CA 1
ATOM 817 C C . PRO A 1 103 ? -10.854 -5.804 5.327 1.00 94.75 103 PRO A C 1
ATOM 819 O O . PRO A 1 103 ? -11.366 -6.806 5.826 1.00 94.75 103 PRO A O 1
ATOM 822 N N . ASP A 1 104 ? -11.484 -5.064 4.413 1.00 96.50 104 ASP A N 1
ATOM 823 C CA . ASP A 1 104 ? -12.686 -5.514 3.708 1.00 96.50 104 ASP A CA 1
ATOM 824 C C . ASP A 1 104 ? -12.280 -6.494 2.601 1.00 96.50 104 ASP A C 1
ATOM 826 O O . ASP A 1 104 ? -11.895 -6.105 1.492 1.00 96.50 104 ASP A O 1
ATOM 830 N N . ARG A 1 105 ? -12.343 -7.790 2.918 1.00 96.44 105 ARG A N 1
ATOM 831 C CA . ARG A 1 105 ? -11.973 -8.857 1.985 1.00 96.44 105 ARG A CA 1
ATOM 832 C C . ARG A 1 105 ? -12.846 -8.861 0.733 1.00 96.44 105 ARG A C 1
ATOM 834 O O . ARG A 1 105 ? -12.329 -9.082 -0.360 1.00 96.44 105 ARG A O 1
ATOM 841 N N . GLU A 1 106 ? -14.148 -8.626 0.868 1.00 97.00 106 GLU A N 1
ATOM 842 C CA . GLU A 1 106 ? -15.065 -8.649 -0.273 1.00 97.00 106 GLU A CA 1
ATOM 843 C C . GLU A 1 106 ? -14.770 -7.485 -1.227 1.00 97.00 106 GLU A C 1
ATOM 845 O O . GLU A 1 106 ? -14.700 -7.678 -2.446 1.00 97.00 106 GLU A O 1
ATOM 850 N N . GLY A 1 107 ? -14.511 -6.299 -0.671 1.00 97.25 107 GLY A N 1
ATOM 851 C CA . GLY A 1 107 ? -14.019 -5.147 -1.418 1.00 97.25 107 GLY A CA 1
ATOM 852 C C . GLY A 1 107 ? -12.700 -5.436 -2.133 1.00 97.25 107 GLY A C 1
ATOM 853 O O . GLY A 1 107 ? -12.587 -5.161 -3.330 1.00 97.25 107 GLY A O 1
ATOM 854 N N . CYS A 1 108 ? -11.739 -6.060 -1.442 1.00 97.62 108 CYS A N 1
ATOM 855 C CA . CYS A 1 108 ? -10.456 -6.442 -2.034 1.00 97.62 108 CYS A CA 1
ATOM 856 C C . CYS A 1 108 ? -10.639 -7.413 -3.211 1.00 97.62 108 CYS A C 1
ATOM 858 O O . CYS A 1 108 ? -10.116 -7.163 -4.293 1.00 97.62 108 CYS A O 1
ATOM 860 N N . LEU A 1 109 ? -11.430 -8.476 -3.051 1.00 97.62 109 LEU A N 1
ATOM 861 C CA . LEU A 1 109 ? -11.684 -9.445 -4.126 1.00 97.62 109 LEU A CA 1
ATOM 862 C C . LEU A 1 109 ? -12.288 -8.774 -5.370 1.00 97.62 109 LEU A C 1
ATOM 864 O O . LEU A 1 109 ? -11.855 -9.030 -6.493 1.00 97.62 109 LEU A O 1
ATOM 868 N N . LYS A 1 110 ? -13.251 -7.862 -5.182 1.00 97.44 110 LYS A N 1
ATOM 869 C CA . LYS A 1 110 ? -13.871 -7.107 -6.286 1.00 97.44 110 LYS A CA 1
ATOM 870 C C . LYS A 1 110 ? -12.902 -6.108 -6.929 1.00 97.44 110 LYS A C 1
ATOM 872 O O . LYS A 1 110 ? -12.948 -5.894 -8.141 1.00 97.44 110 LYS A O 1
ATOM 877 N N . GLY A 1 111 ? -12.041 -5.479 -6.130 1.00 97.12 111 GLY A N 1
ATOM 878 C CA . GLY A 1 111 ? -11.109 -4.436 -6.562 1.00 97.12 111 GLY A CA 1
ATOM 879 C C . GLY A 1 111 ? -9.807 -4.953 -7.176 1.00 97.12 111 GLY A C 1
ATOM 880 O O . GLY A 1 111 ? -9.155 -4.215 -7.920 1.00 97.12 111 GLY A O 1
ATOM 881 N N . PHE A 1 112 ? -9.429 -6.207 -6.912 1.00 97.75 112 PHE A N 1
ATOM 882 C CA . PHE A 1 112 ? -8.089 -6.712 -7.214 1.00 97.75 112 PHE A CA 1
ATOM 883 C C . PHE A 1 112 ? -7.741 -6.666 -8.706 1.00 97.75 112 PHE A C 1
ATOM 885 O O . PHE A 1 112 ? -6.665 -6.202 -9.080 1.00 97.75 112 PHE A O 1
ATOM 892 N N . LYS A 1 113 ? -8.686 -7.023 -9.586 1.00 97.19 113 LYS A N 1
ATOM 893 C CA . LYS A 1 113 ? -8.480 -6.930 -11.042 1.00 97.19 113 LYS A CA 1
ATOM 894 C C . LYS A 1 113 ? -8.130 -5.506 -11.489 1.00 97.19 113 LYS A C 1
ATOM 896 O O . LYS A 1 113 ? -7.249 -5.320 -12.323 1.00 97.19 113 LYS A O 1
ATOM 901 N N . LYS A 1 114 ? -8.804 -4.496 -10.929 1.00 97.44 114 LYS A N 1
ATOM 902 C CA . LYS A 1 114 ? -8.529 -3.087 -11.243 1.00 97.44 114 LYS A CA 1
ATOM 903 C C . LYS A 1 114 ? -7.162 -2.660 -10.712 1.00 97.44 114 LYS A C 1
ATOM 905 O O . LYS A 1 114 ? -6.439 -1.960 -11.411 1.00 97.44 114 LYS A O 1
ATOM 910 N N . PHE A 1 115 ? -6.797 -3.110 -9.513 1.00 97.56 115 PHE A N 1
ATOM 911 C CA . PHE A 1 115 ? -5.469 -2.876 -8.950 1.00 97.56 115 PHE A CA 1
ATOM 912 C C . PHE A 1 115 ? -4.355 -3.409 -9.866 1.00 97.56 115 PHE A C 1
ATOM 914 O O . PHE A 1 115 ? -3.405 -2.677 -10.137 1.00 97.56 115 PHE A O 1
ATOM 921 N N . LEU A 1 116 ? -4.493 -4.634 -10.389 1.00 96.31 116 LEU A N 1
ATOM 922 C CA . LEU A 1 116 ? -3.507 -5.223 -11.303 1.00 96.31 116 LEU A CA 1
ATOM 923 C C . LEU A 1 116 ? -3.325 -4.386 -12.576 1.00 96.31 116 LEU A C 1
ATOM 925 O O . LEU A 1 116 ? -2.191 -4.144 -12.981 1.00 96.31 116 LEU A O 1
ATOM 929 N N . ILE A 1 117 ? -4.422 -3.888 -13.160 1.00 96.31 117 ILE A N 1
ATOM 930 C CA . ILE A 1 117 ? -4.377 -3.003 -14.336 1.00 96.31 117 ILE A CA 1
ATOM 931 C C . ILE A 1 117 ? -3.579 -1.732 -14.021 1.00 96.31 117 ILE A C 1
ATOM 933 O O . ILE A 1 117 ? -2.632 -1.415 -14.736 1.00 96.31 117 ILE A O 1
ATOM 937 N N . CYS A 1 118 ? -3.900 -1.046 -12.920 1.00 96.19 118 CYS A N 1
ATOM 938 C CA . CYS A 1 118 ? -3.196 0.179 -12.532 1.00 96.19 118 CYS A CA 1
ATOM 939 C C . CYS A 1 118 ? -1.714 -0.068 -12.211 1.00 96.19 118 CYS A C 1
ATOM 941 O O . CYS A 1 118 ? -0.868 0.776 -12.497 1.00 96.19 118 CYS A O 1
ATOM 943 N N . GLN A 1 119 ? -1.384 -1.214 -11.610 1.00 93.88 119 GLN A N 1
ATOM 944 C CA . GLN A 1 119 ? 0.005 -1.584 -11.349 1.00 93.88 119 GLN A CA 1
ATOM 945 C C . GLN A 1 119 ? 0.774 -1.790 -12.658 1.00 93.88 119 GLN A C 1
ATOM 947 O O . GLN A 1 119 ? 1.902 -1.318 -12.784 1.00 93.88 119 GLN A O 1
ATOM 952 N N . ASP A 1 120 ? 0.182 -2.487 -13.623 1.00 92.62 120 ASP A N 1
ATOM 953 C CA . ASP A 1 120 ? 0.821 -2.742 -14.912 1.00 92.62 120 ASP A CA 1
ATOM 954 C C . ASP A 1 120 ? 1.006 -1.452 -15.722 1.00 92.62 120 ASP A C 1
ATOM 956 O O . ASP A 1 120 ? 2.057 -1.269 -16.335 1.00 92.62 120 ASP A O 1
ATOM 960 N N . GLU A 1 121 ? 0.039 -0.532 -15.688 1.00 94.38 121 GLU A N 1
ATOM 961 C CA . GLU A 1 121 ? 0.174 0.811 -16.269 1.00 94.38 121 GLU A CA 1
ATOM 962 C C . GLU A 1 121 ? 1.325 1.591 -15.625 1.00 94.38 121 GLU A C 1
ATOM 964 O O . GLU A 1 121 ? 2.213 2.066 -16.332 1.00 94.38 121 GLU A O 1
ATOM 969 N N . LEU A 1 122 ? 1.382 1.624 -14.290 1.00 93.00 122 LEU A N 1
ATOM 970 C CA . LEU A 1 122 ? 2.478 2.259 -13.559 1.00 93.00 122 LEU A CA 1
ATOM 971 C C . LEU A 1 122 ? 3.837 1.657 -13.945 1.00 93.00 122 LEU A C 1
ATOM 973 O O . LEU A 1 122 ? 4.793 2.385 -14.192 1.00 93.00 122 LEU A O 1
ATOM 977 N N . ILE A 1 123 ? 3.947 0.329 -14.018 1.00 91.81 123 ILE A N 1
ATOM 978 C CA . ILE A 1 123 ? 5.205 -0.330 -14.389 1.00 91.81 123 ILE A CA 1
ATOM 979 C C . ILE A 1 123 ? 5.610 0.033 -15.821 1.00 91.81 123 ILE A C 1
ATOM 981 O O . ILE A 1 123 ? 6.795 0.263 -16.065 1.00 91.81 123 ILE A O 1
ATOM 985 N N . LYS A 1 124 ? 4.661 0.120 -16.761 1.00 91.94 124 LYS A N 1
ATOM 986 C CA . LYS A 1 124 ? 4.937 0.552 -18.140 1.00 91.94 124 LYS A CA 1
ATOM 987 C C . LYS A 1 124 ? 5.505 1.971 -18.179 1.00 91.94 124 LYS A C 1
ATOM 989 O O . LYS A 1 124 ? 6.523 2.184 -18.837 1.00 91.94 124 LYS A O 1
ATOM 994 N N . GLU A 1 125 ? 4.910 2.905 -17.438 1.00 92.69 125 GLU A N 1
ATOM 995 C CA . GLU A 1 125 ? 5.425 4.276 -17.304 1.00 92.69 125 GLU A CA 1
ATOM 996 C C . GLU A 1 125 ? 6.838 4.286 -16.704 1.00 92.69 125 GLU A C 1
ATOM 998 O O . GLU A 1 125 ? 7.755 4.900 -17.246 1.00 92.69 125 GLU A O 1
ATOM 1003 N N . MET A 1 126 ? 7.066 3.514 -15.640 1.00 91.50 126 MET A N 1
ATOM 1004 C CA . MET A 1 126 ? 8.380 3.411 -14.999 1.00 91.50 126 MET A CA 1
ATOM 1005 C C . MET A 1 126 ? 9.454 2.838 -15.934 1.00 91.50 126 MET A C 1
ATOM 1007 O O . MET A 1 126 ? 10.606 3.275 -15.887 1.00 91.50 126 MET A O 1
ATOM 1011 N N . ILE A 1 127 ? 9.101 1.863 -16.779 1.00 90.12 127 ILE A N 1
ATOM 1012 C CA . ILE A 1 127 ? 10.008 1.308 -17.792 1.00 90.12 127 ILE A CA 1
ATOM 1013 C C . ILE A 1 127 ? 10.343 2.371 -18.840 1.00 90.12 127 ILE A C 1
ATOM 1015 O O . ILE A 1 127 ? 11.520 2.533 -19.167 1.00 90.12 127 ILE A O 1
ATOM 1019 N N . HIS A 1 128 ? 9.333 3.086 -19.344 1.00 90.88 128 HIS A N 1
ATOM 1020 C CA . HIS A 1 128 ? 9.505 4.167 -20.314 1.00 90.88 128 HIS A CA 1
ATOM 1021 C C . HIS A 1 128 ? 10.449 5.257 -19.780 1.00 90.88 128 HIS A C 1
ATOM 1023 O O . HIS A 1 128 ? 11.380 5.676 -20.468 1.00 90.88 128 HIS A O 1
ATOM 1029 N N . ASP A 1 129 ? 10.285 5.630 -18.512 1.00 91.50 129 ASP A N 1
ATOM 1030 C CA . ASP A 1 129 ? 11.072 6.679 -17.861 1.00 91.50 129 ASP A CA 1
ATOM 1031 C C . ASP A 1 129 ? 12.465 6.212 -17.400 1.00 91.50 129 ASP A C 1
ATOM 1033 O O . ASP A 1 129 ? 13.214 6.978 -16.789 1.00 91.50 129 ASP A O 1
ATOM 1037 N N . ASN A 1 130 ? 12.842 4.957 -17.680 1.00 87.50 130 ASN A N 1
ATOM 1038 C CA . ASN A 1 130 ? 14.070 4.322 -17.188 1.00 87.50 130 ASN A CA 1
ATOM 1039 C C . ASN A 1 130 ? 14.232 4.439 -15.663 1.00 87.50 130 ASN A C 1
ATOM 1041 O O . ASN A 1 130 ? 15.339 4.605 -15.137 1.00 87.50 130 ASN A O 1
ATOM 1045 N N . PHE A 1 131 ? 13.117 4.360 -14.938 1.00 85.94 131 PHE A N 1
ATOM 1046 C CA . PHE A 1 131 ? 13.110 4.497 -13.495 1.00 85.94 131 PHE A CA 1
ATOM 1047 C C . PHE A 1 131 ? 13.919 3.373 -12.836 1.00 85.94 131 PHE A C 1
ATOM 1049 O O . PHE A 1 131 ? 13.692 2.185 -13.068 1.00 85.94 131 PHE A O 1
ATOM 1056 N N . SER A 1 132 ? 14.834 3.750 -11.943 1.00 81.69 132 SER A N 1
ATOM 1057 C CA . SER A 1 132 ? 15.606 2.810 -11.134 1.00 81.69 132 SER A CA 1
ATOM 1058 C C . SER A 1 132 ? 15.659 3.292 -9.692 1.00 81.69 132 SER A C 1
ATOM 1060 O O . SER A 1 132 ? 16.307 4.286 -9.363 1.00 81.69 132 SER A O 1
ATOM 1062 N N . ASN A 1 133 ? 14.953 2.581 -8.814 1.00 81.06 133 ASN A N 1
ATOM 1063 C CA . ASN A 1 133 ? 15.018 2.808 -7.379 1.00 81.06 133 ASN A CA 1
ATOM 1064 C C . ASN A 1 133 ? 15.026 1.465 -6.640 1.00 81.06 133 ASN A C 1
ATOM 1066 O O . ASN A 1 133 ? 14.000 0.780 -6.609 1.00 81.06 133 ASN A O 1
ATOM 1070 N N . PRO A 1 134 ? 16.135 1.097 -5.976 1.00 75.50 134 PRO A N 1
ATOM 1071 C CA . PRO A 1 134 ? 16.223 -0.171 -5.259 1.00 75.50 134 PRO A CA 1
ATOM 1072 C C . PRO A 1 134 ? 15.210 -0.279 -4.108 1.00 75.50 134 PRO A C 1
ATO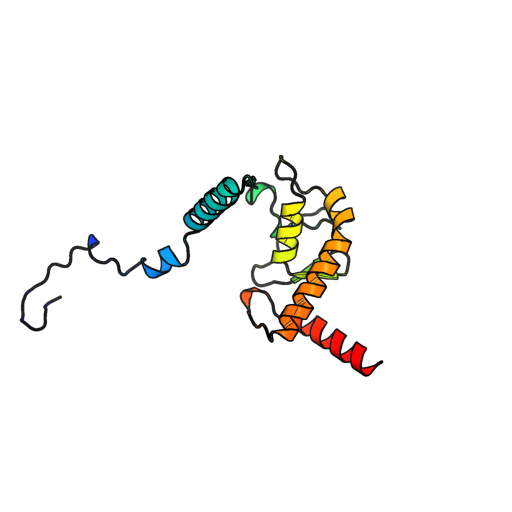M 1074 O O . PRO A 1 134 ? 14.851 -1.385 -3.716 1.00 75.50 134 PRO A O 1
ATOM 1077 N N . ASN A 1 135 ? 14.696 0.842 -3.585 1.00 80.38 135 ASN A N 1
ATOM 1078 C CA . ASN A 1 135 ? 13.678 0.825 -2.532 1.00 80.38 135 ASN A CA 1
ATOM 1079 C C . ASN A 1 135 ? 12.281 0.445 -3.039 1.00 80.38 135 ASN A C 1
ATOM 1081 O O . ASN A 1 135 ? 11.475 -0.022 -2.238 1.00 80.38 135 ASN A O 1
ATOM 1085 N N . PHE A 1 136 ? 11.994 0.646 -4.328 1.00 81.00 136 PHE A N 1
ATOM 1086 C CA . PHE A 1 136 ? 10.717 0.252 -4.931 1.00 81.00 136 PHE A CA 1
ATOM 1087 C C . PHE A 1 136 ? 10.687 -1.244 -5.279 1.00 81.00 136 PHE A C 1
ATOM 1089 O O . PHE A 1 136 ? 9.619 -1.846 -5.325 1.00 81.00 136 PHE A O 1
ATOM 1096 N N . GLY A 1 137 ? 11.864 -1.856 -5.440 1.00 77.88 137 GLY A N 1
ATOM 1097 C CA . GLY A 1 137 ? 12.011 -3.189 -6.014 1.00 77.88 137 GLY A CA 1
ATOM 1098 C C . GLY A 1 137 ? 12.158 -3.100 -7.528 1.00 77.88 137 GLY A C 1
ATOM 1099 O O . GLY A 1 137 ? 11.452 -2.349 -8.195 1.00 77.88 137 GLY A O 1
ATOM 1100 N N . THR A 1 138 ? 13.121 -3.834 -8.075 1.00 78.69 138 THR A N 1
ATOM 1101 C CA . THR A 1 138 ? 13.401 -3.850 -9.517 1.00 78.69 138 THR A CA 1
ATOM 1102 C C . THR A 1 138 ? 13.018 -5.169 -10.168 1.00 78.69 138 THR A C 1
ATOM 1104 O O . THR A 1 138 ? 12.962 -5.225 -11.392 1.00 78.69 138 THR A O 1
ATOM 1107 N N . LYS A 1 139 ? 12.721 -6.228 -9.396 1.00 81.75 139 LYS A N 1
ATOM 1108 C CA . LYS A 1 139 ? 12.449 -7.551 -9.975 1.00 81.75 139 LYS A CA 1
ATOM 1109 C C . LYS A 1 139 ? 11.174 -7.520 -10.799 1.00 81.75 139 LYS A C 1
ATOM 1111 O O . LYS A 1 139 ? 11.215 -7.902 -11.958 1.00 81.75 139 LYS A O 1
ATOM 1116 N N . LEU A 1 140 ? 10.089 -6.980 -10.241 1.00 82.38 140 LEU A N 1
ATOM 1117 C CA . LEU A 1 140 ? 8.809 -6.859 -10.943 1.00 82.38 140 LEU A CA 1
ATOM 1118 C C . LEU A 1 140 ? 8.936 -6.060 -12.251 1.00 82.38 140 LEU A C 1
ATOM 1120 O O . LEU A 1 140 ? 8.459 -6.507 -13.290 1.00 82.38 140 LEU A O 1
ATOM 1124 N N . ILE A 1 141 ? 9.635 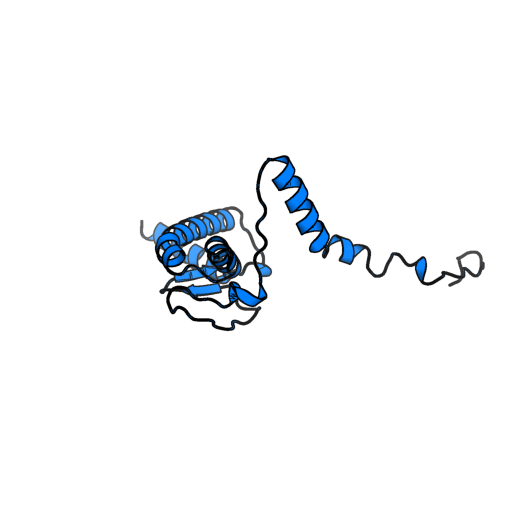-4.921 -12.209 1.00 83.31 141 ILE A N 1
ATOM 1125 C CA . ILE A 1 141 ? 9.896 -4.080 -13.386 1.00 83.31 141 ILE A CA 1
ATOM 1126 C C . ILE A 1 141 ? 10.694 -4.863 -14.434 1.00 83.31 141 ILE A C 1
ATOM 1128 O O . ILE A 1 141 ? 10.326 -4.873 -15.604 1.00 83.31 141 ILE A O 1
ATOM 1132 N N . ASN A 1 142 ? 11.759 -5.555 -14.023 1.00 85.19 142 ASN A N 1
ATOM 1133 C CA . ASN A 1 142 ? 12.606 -6.333 -14.926 1.00 85.19 142 ASN A CA 1
ATOM 1134 C C . ASN A 1 142 ? 11.853 -7.517 -15.550 1.00 85.19 142 ASN A C 1
ATOM 1136 O O . ASN A 1 142 ? 11.957 -7.725 -16.755 1.00 85.19 142 ASN A O 1
ATOM 1140 N N . THR A 1 143 ? 11.067 -8.256 -14.762 1.00 84.50 143 THR A N 1
ATOM 1141 C CA . THR A 1 143 ? 10.243 -9.372 -15.246 1.00 84.50 143 THR A CA 1
ATOM 1142 C C . THR A 1 143 ? 9.208 -8.890 -16.261 1.00 84.50 143 THR A C 1
ATOM 1144 O O . THR A 1 143 ? 9.086 -9.469 -17.336 1.00 84.50 143 THR A O 1
ATOM 1147 N N . LYS A 1 144 ? 8.506 -7.788 -15.973 1.00 82.94 144 LYS A N 1
ATOM 1148 C CA . LYS A 1 144 ? 7.531 -7.198 -16.904 1.00 82.94 144 LYS A CA 1
ATOM 1149 C C . LYS A 1 144 ? 8.197 -6.624 -18.154 1.00 82.94 144 LYS A C 1
ATOM 1151 O O . LYS A 1 144 ? 7.650 -6.740 -19.244 1.00 82.94 144 LYS A O 1
ATOM 1156 N N . LYS A 1 145 ? 9.398 -6.053 -18.024 1.00 84.19 145 LYS A N 1
ATOM 1157 C CA . LYS A 1 145 ? 10.196 -5.579 -19.162 1.00 84.19 145 LYS A CA 1
ATOM 1158 C C . LYS A 1 145 ? 10.581 -6.721 -20.105 1.00 84.19 145 LYS A C 1
ATOM 1160 O O . LYS A 1 145 ? 10.510 -6.529 -21.312 1.00 84.19 145 LYS A O 1
ATOM 1165 N N . GLN A 1 146 ? 10.947 -7.888 -19.570 1.00 84.56 146 GLN A N 1
ATOM 1166 C CA . GLN A 1 146 ? 11.221 -9.091 -20.367 1.00 84.56 146 GLN A CA 1
ATOM 1167 C C . GLN A 1 146 ? 9.960 -9.586 -21.089 1.00 84.56 146 GLN A C 1
ATOM 1169 O O . GLN A 1 146 ? 9.998 -9.763 -22.301 1.00 84.56 146 GLN A O 1
ATOM 1174 N N . GLN A 1 147 ? 8.828 -9.694 -20.382 1.00 83.38 147 GLN A N 1
ATOM 1175 C CA . GLN A 1 147 ? 7.542 -10.103 -20.973 1.00 83.38 147 GLN A CA 1
ATOM 1176 C C . GLN A 1 147 ? 7.120 -9.195 -22.141 1.00 83.38 147 GLN A C 1
ATOM 1178 O O . GLN A 1 147 ? 6.780 -9.684 -23.211 1.00 83.38 147 GLN A O 1
ATOM 1183 N N . LEU A 1 148 ? 7.222 -7.871 -21.975 1.00 80.38 148 LEU A N 1
ATOM 1184 C CA . LEU A 1 148 ? 6.896 -6.905 -23.034 1.00 80.38 148 LEU A CA 1
ATOM 1185 C C . LEU A 1 148 ? 7.816 -7.028 -24.261 1.00 80.38 148 LEU A C 1
ATOM 1187 O O . LEU A 1 148 ? 7.372 -6.821 -25.389 1.00 80.38 148 LEU A O 1
ATOM 1191 N N . GLN A 1 149 ? 9.097 -7.348 -24.054 1.00 79.75 149 GLN A N 1
ATOM 1192 C CA . GLN A 1 149 ? 10.044 -7.575 -25.150 1.00 79.75 149 GLN A CA 1
ATOM 1193 C C . GLN A 1 149 ? 9.711 -8.858 -25.921 1.00 79.75 149 GLN A C 1
ATOM 1195 O O . GLN A 1 149 ? 9.726 -8.842 -27.150 1.00 79.75 149 GLN A O 1
ATOM 1200 N N . GLU A 1 150 ? 9.364 -9.936 -25.219 1.00 80.75 150 GLU A N 1
ATOM 1201 C CA . GLU A 1 150 ? 8.966 -11.217 -25.816 1.00 80.75 150 GLU A CA 1
ATOM 1202 C C . GLU A 1 150 ? 7.656 -11.100 -26.612 1.00 80.75 150 GLU A C 1
ATOM 1204 O O . GLU A 1 150 ? 7.589 -11.568 -27.747 1.00 80.75 150 GLU A O 1
ATOM 1209 N N . GLU A 1 151 ? 6.650 -10.402 -26.077 1.00 78.06 151 GLU A N 1
ATOM 1210 C CA . GLU A 1 151 ? 5.381 -10.132 -26.771 1.00 78.06 151 GLU A CA 1
ATOM 1211 C C . GLU A 1 151 ? 5.586 -9.324 -28.061 1.00 78.06 151 GLU A C 1
ATOM 1213 O O . GLU A 1 151 ? 4.971 -9.624 -29.082 1.00 78.06 151 GLU A O 1
ATOM 1218 N N . SER A 1 152 ? 6.485 -8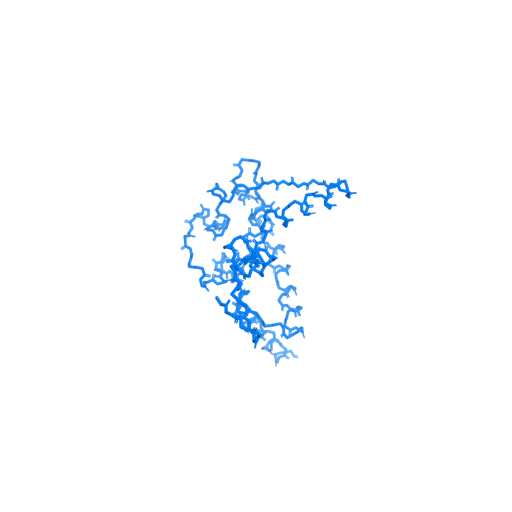.333 -28.045 1.00 71.69 152 SER A N 1
ATOM 1219 C CA . SER A 1 152 ? 6.808 -7.526 -29.231 1.00 71.69 152 SER A CA 1
ATOM 1220 C C . SER A 1 152 ? 7.625 -8.270 -30.291 1.00 71.69 152 SER A C 1
ATOM 1222 O O . SER A 1 152 ? 7.611 -7.876 -31.450 1.00 71.69 152 SER A O 1
ATOM 1224 N N . ALA A 1 153 ? 8.351 -9.321 -29.899 1.00 68.81 153 ALA A N 1
ATOM 1225 C CA . ALA A 1 153 ? 9.138 -10.152 -30.809 1.00 68.81 153 ALA A CA 1
ATOM 1226 C C . ALA A 1 153 ? 8.311 -11.287 -31.439 1.00 68.81 153 ALA A C 1
ATOM 1228 O O . ALA A 1 153 ? 8.728 -11.867 -32.441 1.00 68.81 153 ALA A O 1
ATOM 1229 N N . ALA A 1 154 ? 7.167 -11.622 -30.836 1.00 65.94 154 ALA A N 1
ATOM 1230 C CA . ALA A 1 154 ? 6.235 -12.639 -31.312 1.00 65.94 154 ALA A CA 1
ATOM 1231 C C . ALA A 1 154 ? 5.091 -12.076 -32.185 1.00 65.94 154 ALA A C 1
ATOM 1233 O O . ALA A 1 154 ? 4.338 -12.866 -32.758 1.00 65.94 154 ALA A O 1
ATOM 1234 N N . ALA A 1 155 ? 4.954 -10.747 -32.262 1.00 55.91 155 ALA A N 1
ATOM 1235 C CA . ALA A 1 155 ? 3.977 -10.016 -33.076 1.00 55.91 155 ALA A CA 1
ATOM 1236 C C . ALA A 1 155 ? 4.597 -9.512 -34.388 1.00 55.91 155 ALA A C 1
ATOM 1238 O O . ALA A 1 155 ? 3.869 -9.515 -35.407 1.00 55.91 155 ALA A O 1
#

Sequence (155 aa):
MTDRTGRKRSIRKFKRRKRFGGSILKHAPSGFLSTIKRKVTATCGIVIDVSASKLKASQYDHASDSYEKVSLSDREKMIDGHIVQRDCYSSFIIFHATDENKPDREGCLKGFKKFLICQDELIKEMIHDNFSNPNFGTKLINTKKQQLQEESAAA